Protein AF-A0A3M6T7X0-F1 (afdb_monomer)

Sequence (70 aa):
MAYAARSYILNKKRQEQAGNQRCQKCLQVGHWTYECNNKRKYLQRDSRTVVMKKKIKLASSSRDNNDSSK

Solvent-accessible surface area (backbone atoms only — not comparable to full-atom values): 4254 Å² total; per-residue (Å²): 115,70,66,61,58,52,52,50,54,55,51,52,53,51,52,59,54,22,50,75,34,64,15,86,49,57,70,46,62,57,41,52,66,89,75,58,82,64,70,71,59,85,72,90,74,79,50,74,65,57,53,50,53,52,53,52,51,53,58,52,53,62,51,58,63,60,59,72,76,109

Foldseek 3Di:
DVVVVVVVVVVVVVQVVQQPDQAQQDRDGRHHVVPDPDHGDDDDDDDPVRVVVVVVVVVVVVVVVVVVVD

Mean predicted aligned error: 10.44 Å

pLDDT: mean 83.62, std 11.43, range [53.84, 95.62]

Secondary structure (DSSP, 8-state):
-HHHHHHHHHHHHHHHHHHHPBPTTT--BSS-TTT--SPP-PPPPPPHHHHHHHHHHHHHHHHHHHHTT-

InterPro domains:
  IPR036875 Zinc finger, CCHC-type superfamily [SSF57756] (6-44)
  IPR039715 Zinc finger CCHC domain-containing protein 10 [PTHR13491] (21-62)

Structure (mmCIF, N/CA/C/O backbone):
data_AF-A0A3M6T7X0-F1
#
_entry.id   AF-A0A3M6T7X0-F1
#
loop_
_atom_site.group_PDB
_atom_site.id
_atom_site.type_symbol
_atom_site.label_atom_id
_atom_site.label_alt_id
_atom_site.label_comp_id
_atom_site.label_asym_id
_atom_site.label_entity_id
_atom_site.label_seq_id
_atom_site.pdbx_PDB_ins_code
_atom_site.Cartn_x
_atom_site.Cartn_y
_atom_site.Cartn_z
_a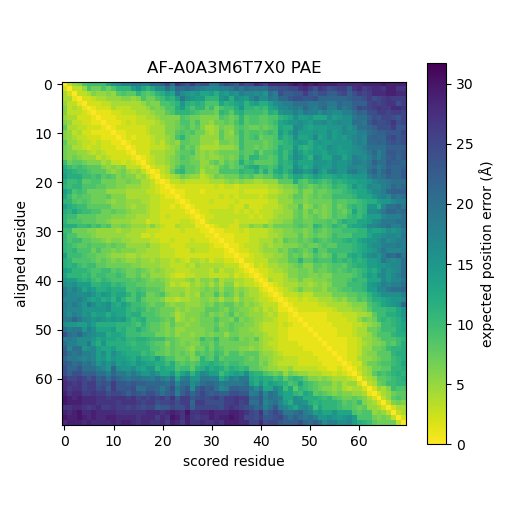tom_site.occupancy
_atom_site.B_iso_or_equiv
_atom_site.auth_seq_id
_atom_site.auth_comp_id
_atom_site.auth_asym_id
_atom_site.auth_atom_id
_atom_site.pdbx_PDB_model_num
ATOM 1 N N . MET A 1 1 ? 20.889 -16.986 -31.146 1.00 59.34 1 MET A N 1
ATOM 2 C CA . MET A 1 1 ? 19.411 -17.079 -31.246 1.00 59.34 1 MET A CA 1
ATOM 3 C C . MET A 1 1 ? 18.756 -17.750 -30.027 1.00 59.34 1 MET A C 1
ATOM 5 O O . MET A 1 1 ? 17.843 -17.161 -29.467 1.00 59.34 1 MET A O 1
ATOM 9 N N . ALA A 1 2 ? 19.227 -18.909 -29.539 1.00 68.31 2 ALA A N 1
ATOM 10 C CA . ALA A 1 2 ? 18.608 -19.622 -28.400 1.00 68.31 2 ALA A CA 1
ATOM 11 C C . ALA A 1 2 ? 18.559 -18.839 -27.063 1.00 68.31 2 ALA A C 1
ATOM 13 O O . ALA A 1 2 ? 17.612 -18.972 -26.289 1.00 68.31 2 ALA A O 1
ATOM 14 N N . TYR A 1 3 ? 19.553 -17.983 -26.799 1.00 74.19 3 TYR A N 1
ATOM 15 C CA . TYR A 1 3 ? 19.628 -17.188 -25.566 1.00 74.19 3 TYR A CA 1
ATOM 16 C C . TYR A 1 3 ? 18.517 -16.126 -25.458 1.00 74.19 3 TYR A C 1
ATOM 18 O O . TYR A 1 3 ? 17.969 -15.924 -24.377 1.00 74.19 3 TYR A O 1
ATOM 26 N N . ALA A 1 4 ? 18.133 -15.506 -26.581 1.00 82.69 4 ALA A N 1
ATOM 27 C CA . ALA A 1 4 ? 17.076 -14.492 -26.630 1.00 82.69 4 ALA A CA 1
ATOM 28 C C . ALA A 1 4 ? 15.681 -15.093 -26.381 1.00 82.69 4 ALA A C 1
ATOM 30 O O . ALA A 1 4 ? 14.865 -14.516 -25.668 1.00 82.69 4 ALA A O 1
ATOM 31 N N . ALA A 1 5 ? 15.427 -16.296 -26.905 1.00 85.88 5 ALA A N 1
ATOM 32 C CA . ALA A 1 5 ? 14.193 -17.026 -26.623 1.00 85.88 5 ALA A CA 1
ATOM 33 C C . ALA A 1 5 ? 14.103 -17.427 -25.138 1.00 85.88 5 ALA A C 1
ATOM 35 O O . ALA A 1 5 ? 13.060 -17.264 -24.503 1.00 85.88 5 ALA A O 1
ATOM 36 N N . ARG A 1 6 ? 15.215 -17.893 -24.550 1.00 85.50 6 ARG A N 1
ATOM 37 C CA . ARG A 1 6 ? 15.269 -18.266 -23.128 1.00 85.50 6 ARG A CA 1
ATOM 38 C C . ARG A 1 6 ? 15.046 -17.065 -22.206 1.00 85.50 6 ARG A C 1
ATOM 40 O O . ARG A 1 6 ? 14.280 -17.177 -21.251 1.00 85.50 6 ARG A O 1
ATOM 47 N N . SER A 1 7 ? 15.681 -15.925 -22.481 1.00 87.06 7 SER A N 1
ATOM 48 C CA . SER A 1 7 ? 15.506 -14.710 -21.675 1.00 87.06 7 SER A CA 1
ATOM 49 C C . SER A 1 7 ? 14.081 -14.157 -21.763 1.00 87.06 7 SER A C 1
ATOM 51 O O . SER A 1 7 ? 13.517 -13.769 -20.739 1.00 87.06 7 SER A O 1
ATOM 53 N N . TYR A 1 8 ? 13.456 -14.207 -22.942 1.00 89.00 8 TYR A N 1
ATOM 54 C CA . TYR A 1 8 ? 12.057 -13.823 -23.131 1.00 89.00 8 TYR A CA 1
ATOM 55 C C . TYR A 1 8 ? 11.095 -14.672 -22.282 1.00 89.00 8 TYR A C 1
ATOM 57 O O . TYR A 1 8 ? 10.254 -14.123 -21.571 1.00 89.00 8 TYR A O 1
ATOM 65 N N . ILE A 1 9 ? 11.263 -16.001 -22.270 1.00 90.62 9 ILE A N 1
ATOM 66 C CA . ILE A 1 9 ? 10.428 -16.913 -21.466 1.00 90.62 9 ILE A CA 1
ATOM 67 C C . ILE A 1 9 ? 10.579 -16.635 -19.963 1.00 90.62 9 ILE A C 1
ATOM 69 O O . ILE A 1 9 ? 9.586 -16.619 -19.234 1.00 90.62 9 ILE A O 1
ATOM 73 N N . LEU A 1 10 ? 11.805 -16.396 -19.486 1.00 87.38 10 LEU A N 1
ATOM 74 C CA . LEU A 1 10 ? 12.058 -16.074 -18.077 1.00 87.38 10 LEU A CA 1
ATOM 75 C C . LEU A 1 10 ? 11.409 -14.745 -17.666 1.00 87.38 10 LEU A C 1
ATOM 77 O O . LEU A 1 10 ? 10.821 -14.654 -16.588 1.00 87.38 10 LEU A O 1
ATOM 81 N N . ASN A 1 11 ? 11.476 -13.729 -18.529 1.00 86.12 11 ASN A N 1
ATOM 82 C CA . ASN A 1 11 ? 10.839 -12.438 -18.277 1.00 86.12 11 ASN A CA 1
ATOM 83 C C . ASN A 1 11 ? 9.309 -12.535 -18.304 1.00 86.12 11 ASN A C 1
ATOM 85 O O . ASN A 1 11 ? 8.662 -11.972 -17.424 1.00 86.12 11 ASN A O 1
ATOM 89 N N . LYS A 1 12 ? 8.731 -13.306 -19.233 1.00 85.31 12 LYS A N 1
ATOM 90 C CA . LYS A 1 12 ? 7.284 -13.554 -19.286 1.00 85.31 12 LYS A CA 1
ATOM 91 C C . LYS A 1 12 ? 6.776 -14.227 -18.008 1.00 85.31 12 LYS A C 1
ATOM 93 O O . LYS A 1 12 ? 5.835 -13.734 -17.395 1.00 85.31 12 LYS A O 1
ATOM 98 N N . LYS A 1 13 ? 7.464 -15.272 -17.531 1.00 84.19 13 LYS A N 1
ATOM 99 C CA . LYS A 1 13 ? 7.135 -15.926 -16.251 1.00 84.19 13 LYS A CA 1
ATOM 100 C C . LYS A 1 13 ? 7.219 -14.963 -15.064 1.00 84.19 13 LYS A C 1
ATOM 102 O O . LYS A 1 13 ? 6.369 -15.002 -14.182 1.00 84.19 13 LYS A O 1
ATOM 107 N N . ARG A 1 14 ? 8.223 -14.078 -15.036 1.00 82.31 14 ARG A N 1
ATOM 108 C CA . ARG A 1 14 ? 8.355 -13.054 -13.985 1.00 82.31 14 ARG A CA 1
ATOM 109 C C . ARG A 1 14 ? 7.195 -12.057 -14.010 1.00 82.31 14 ARG A C 1
ATOM 111 O O . ARG A 1 14 ? 6.709 -11.683 -12.947 1.00 82.31 14 ARG A O 1
ATOM 118 N N . GLN A 1 15 ? 6.758 -11.633 -15.196 1.00 79.38 15 GLN A N 1
ATOM 119 C CA . GLN A 1 15 ? 5.612 -10.733 -15.360 1.00 79.38 15 GLN A CA 1
ATOM 120 C C . GLN A 1 15 ? 4.301 -11.401 -14.923 1.00 79.38 15 GLN A C 1
ATOM 122 O O . GLN A 1 15 ? 3.535 -10.800 -14.174 1.00 79.38 15 GLN A O 1
ATOM 127 N N . GLU A 1 16 ? 4.080 -12.662 -15.303 1.00 79.88 16 GLU A N 1
ATOM 128 C CA . GLU A 1 16 ? 2.935 -13.462 -14.843 1.00 79.88 16 GLU A CA 1
ATOM 129 C C . GLU A 1 16 ? 2.928 -13.604 -13.311 1.00 79.88 16 GLU A C 1
ATOM 131 O O . GLU A 1 16 ? 1.898 -13.410 -12.665 1.00 79.88 16 GLU A O 1
ATOM 136 N N . GLN A 1 17 ? 4.092 -13.861 -12.705 1.00 77.81 17 GLN A N 1
ATOM 137 C CA . GLN A 1 17 ? 4.235 -13.907 -11.249 1.00 77.81 17 GLN A CA 1
ATOM 138 C C . GLN A 1 17 ? 3.956 -12.547 -10.594 1.00 77.81 17 GLN A C 1
ATOM 140 O O . GLN A 1 17 ? 3.253 -12.502 -9.589 1.00 77.81 17 GLN A O 1
ATOM 145 N N . ALA A 1 18 ? 4.442 -11.438 -11.160 1.00 78.31 18 ALA A N 1
ATOM 146 C CA . ALA A 1 18 ? 4.188 -10.090 -10.644 1.00 78.31 18 ALA A CA 1
ATOM 147 C C . ALA A 1 18 ? 2.698 -9.696 -10.696 1.00 78.31 18 ALA A C 1
ATOM 149 O O . ALA A 1 18 ? 2.222 -8.975 -9.818 1.00 78.31 18 ALA A O 1
ATOM 150 N N . GLY A 1 19 ? 1.953 -10.200 -11.687 1.00 77.94 19 GLY A N 1
ATOM 151 C CA . GLY A 1 19 ? 0.512 -9.978 -11.843 1.00 77.94 19 GLY A CA 1
ATOM 152 C C . GLY A 1 19 ? -0.327 -10.455 -10.654 1.00 77.94 19 GLY A C 1
ATOM 153 O O . GLY A 1 19 ? -1.286 -9.787 -10.276 1.00 77.94 19 GLY A O 1
ATOM 154 N N . ASN A 1 20 ? 0.066 -11.560 -10.014 1.00 81.56 20 ASN A N 1
ATOM 155 C CA . ASN A 1 20 ? -0.668 -12.133 -8.879 1.00 81.56 20 ASN A CA 1
ATOM 156 C C . ASN A 1 20 ? -0.218 -11.594 -7.513 1.00 81.56 20 ASN A C 1
ATOM 158 O O . ASN A 1 20 ? -0.940 -11.745 -6.525 1.00 81.56 20 ASN A O 1
ATOM 162 N N . GLN A 1 21 ? 0.961 -10.974 -7.428 1.00 85.12 21 GLN A N 1
ATOM 163 C CA . GLN A 1 21 ? 1.508 -10.526 -6.151 1.00 85.12 21 GLN A CA 1
ATOM 164 C C . GLN A 1 21 ? 0.957 -9.164 -5.740 1.00 85.12 21 GLN A C 1
ATOM 166 O O . GLN A 1 21 ? 0.953 -8.206 -6.510 1.00 85.12 21 GLN A O 1
ATOM 171 N N . ARG A 1 22 ? 0.518 -9.067 -4.481 1.00 89.00 22 ARG A N 1
ATOM 172 C CA . ARG A 1 22 ? 0.086 -7.805 -3.868 1.00 89.00 22 ARG A CA 1
ATOM 173 C C . ARG A 1 22 ? 1.282 -7.095 -3.248 1.00 89.00 22 ARG A C 1
ATOM 175 O O . ARG A 1 22 ? 1.920 -7.614 -2.334 1.00 89.00 22 ARG A O 1
ATOM 182 N N . CYS A 1 23 ? 1.557 -5.875 -3.693 1.00 91.56 23 CYS A N 1
ATOM 183 C CA . CYS A 1 23 ? 2.622 -5.058 -3.133 1.00 91.56 23 CYS A CA 1
ATOM 184 C C . CYS A 1 23 ? 2.304 -4.651 -1.685 1.00 91.56 23 CYS A C 1
ATOM 186 O O . CYS A 1 23 ? 1.280 -4.034 -1.406 1.00 91.56 23 CYS A O 1
ATOM 188 N N . GLN A 1 24 ? 3.214 -4.914 -0.748 1.00 89.62 24 GLN A N 1
ATOM 189 C CA . GLN A 1 24 ? 3.024 -4.589 0.670 1.00 89.62 24 GLN A CA 1
ATOM 190 C C . GLN A 1 24 ? 3.045 -3.080 0.986 1.00 89.62 24 GLN A C 1
ATOM 192 O O . GLN A 1 24 ? 2.568 -2.673 2.043 1.00 89.62 24 GLN A O 1
ATOM 197 N N . LYS A 1 25 ? 3.574 -2.238 0.086 1.00 91.75 25 LYS A N 1
ATOM 198 C CA . LYS A 1 25 ? 3.628 -0.776 0.274 1.00 91.75 25 LYS A CA 1
ATOM 199 C C . LYS A 1 25 ? 2.316 -0.092 -0.127 1.00 91.75 25 LYS A C 1
ATOM 201 O O . LYS A 1 25 ? 1.801 0.732 0.625 1.00 91.75 25 LYS A O 1
ATOM 206 N N . CYS A 1 26 ? 1.791 -0.412 -1.310 1.00 91.00 26 CYS A N 1
ATOM 207 C CA . CYS A 1 26 ? 0.626 0.263 -1.899 1.00 91.00 26 CYS A CA 1
ATOM 208 C C . CYS A 1 26 ? -0.637 -0.615 -1.974 1.00 91.00 26 CYS A C 1
ATOM 210 O O . CYS A 1 26 ? -1.717 -0.095 -2.246 1.00 91.00 26 CYS A O 1
ATOM 212 N N . LEU A 1 27 ? -0.524 -1.920 -1.693 1.00 89.12 27 LEU A N 1
ATOM 213 C CA . LEU A 1 27 ? -1.598 -2.924 -1.730 1.00 89.12 27 LEU A CA 1
ATOM 214 C C . LEU A 1 27 ? -2.222 -3.164 -3.117 1.00 89.12 27 LEU A C 1
ATOM 216 O O . LEU A 1 27 ? -3.270 -3.800 -3.209 1.00 89.12 27 LEU A O 1
ATOM 220 N N . GLN A 1 28 ? -1.581 -2.696 -4.191 1.00 89.12 28 GLN A N 1
ATOM 221 C CA . GLN A 1 28 ? -1.967 -2.987 -5.575 1.00 89.12 28 GLN A CA 1
ATOM 222 C C . GLN A 1 28 ? -1.253 -4.240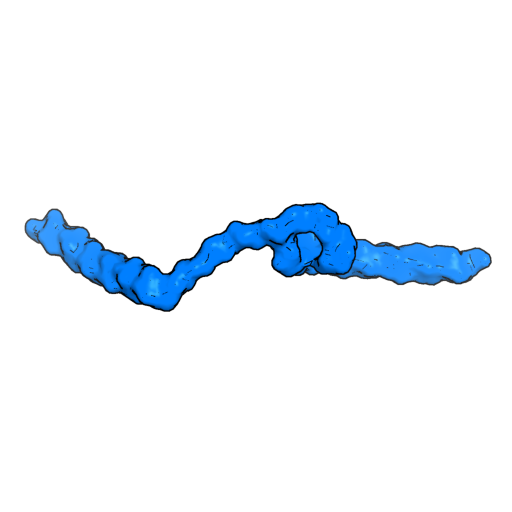 -6.097 1.00 89.12 28 GLN A C 1
ATOM 224 O O . GLN A 1 28 ? -0.216 -4.642 -5.565 1.00 89.12 28 GLN A O 1
ATOM 229 N N . VAL A 1 29 ? -1.824 -4.852 -7.132 1.00 89.81 29 VAL A N 1
ATOM 230 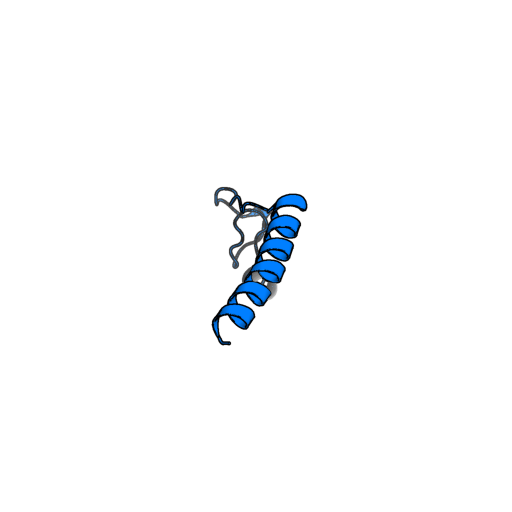C CA . VAL A 1 29 ? -1.236 -5.987 -7.857 1.00 89.81 29 VAL A CA 1
ATOM 231 C C . VAL A 1 29 ? -0.478 -5.511 -9.097 1.00 89.81 29 VAL A C 1
ATOM 233 O O . VAL A 1 29 ? -0.688 -4.385 -9.550 1.00 89.81 29 VAL A O 1
ATOM 236 N N . GLY A 1 30 ? 0.396 -6.355 -9.646 1.00 89.00 30 GLY A N 1
ATOM 237 C CA . GLY A 1 30 ? 1.066 -6.096 -10.925 1.00 89.00 30 GLY A CA 1
ATOM 238 C C . GLY A 1 30 ? 2.517 -5.627 -10.830 1.00 89.00 30 GLY A C 1
ATOM 239 O O . GLY A 1 30 ? 3.115 -5.335 -11.860 1.00 89.00 30 GLY A O 1
ATOM 240 N N . HIS A 1 31 ? 3.096 -5.552 -9.630 1.00 89.31 31 HIS A N 1
ATOM 241 C CA . HIS A 1 31 ? 4.513 -5.230 -9.447 1.00 89.31 31 HIS A CA 1
ATOM 242 C C . HIS A 1 31 ? 5.065 -5.814 -8.147 1.00 89.31 31 HIS A C 1
ATOM 244 O O . HIS A 1 31 ? 4.338 -6.068 -7.182 1.00 89.31 31 HIS A O 1
ATOM 250 N N . TRP A 1 32 ? 6.385 -5.975 -8.099 1.00 88.75 32 TRP A N 1
ATOM 251 C CA . TRP A 1 32 ? 7.082 -6.388 -6.888 1.00 88.75 32 TRP A CA 1
ATOM 252 C C . TRP A 1 32 ? 7.290 -5.218 -5.923 1.00 88.75 32 TRP A C 1
ATOM 254 O O . TRP A 1 32 ? 7.375 -4.054 -6.312 1.00 88.75 32 TRP A O 1
ATOM 264 N N . THR A 1 33 ? 7.433 -5.512 -4.630 1.00 88.44 33 THR A N 1
ATOM 265 C CA . THR A 1 33 ? 7.583 -4.489 -3.577 1.00 88.44 33 THR A CA 1
ATOM 266 C C . THR A 1 33 ? 8.800 -3.577 -3.759 1.00 88.44 33 THR A C 1
ATOM 268 O O . THR A 1 33 ? 8.775 -2.428 -3.297 1.00 88.44 33 THR A O 1
ATOM 271 N N . TYR A 1 34 ? 9.849 -4.063 -4.428 1.00 89.88 34 TYR A N 1
ATOM 272 C CA . TYR A 1 34 ?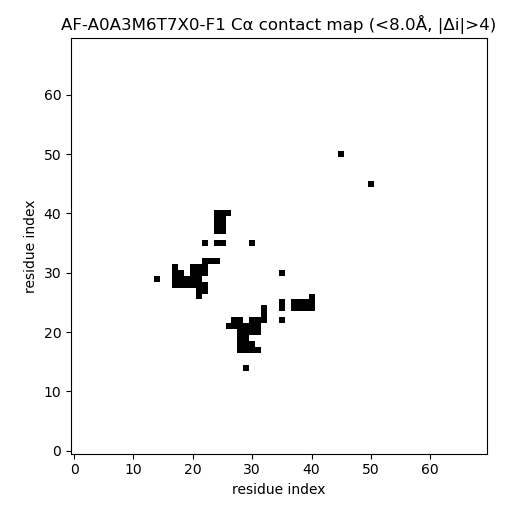 11.063 -3.300 -4.721 1.00 89.88 34 TYR A CA 1
ATOM 273 C C . TYR A 1 34 ? 10.883 -2.301 -5.881 1.00 89.88 34 TYR A C 1
ATOM 275 O O . TYR A 1 34 ? 11.507 -1.249 -5.847 1.00 89.88 34 TYR A O 1
ATOM 283 N N . GLU A 1 35 ? 9.971 -2.555 -6.828 1.00 90.12 35 GLU A N 1
ATOM 284 C CA . GLU A 1 35 ? 9.671 -1.678 -7.985 1.00 90.12 35 GLU A CA 1
ATOM 285 C C . GLU A 1 35 ? 8.574 -0.644 -7.673 1.00 90.12 35 GLU A C 1
ATOM 287 O O . GLU A 1 35 ? 8.219 0.192 -8.500 1.00 90.12 35 GLU A O 1
ATOM 292 N N . CYS A 1 36 ? 7.989 -0.708 -6.475 1.00 92.06 36 CYS A N 1
ATOM 293 C CA . CYS A 1 36 ? 6.876 0.149 -6.091 1.00 92.06 36 CYS A CA 1
ATOM 294 C C . CYS A 1 36 ? 7.314 1.608 -5.890 1.00 92.06 36 CYS A C 1
ATOM 296 O O . CYS A 1 36 ? 7.920 1.939 -4.866 1.00 92.06 36 CYS A O 1
ATOM 298 N N . ASN A 1 37 ? 6.870 2.475 -6.802 1.00 91.94 37 ASN A N 1
ATOM 299 C CA . ASN A 1 37 ? 7.033 3.933 -6.737 1.00 91.94 37 ASN A CA 1
ATOM 300 C C . ASN A 1 37 ? 5.867 4.651 -6.030 1.00 91.94 37 ASN A C 1
ATOM 302 O O . ASN A 1 37 ? 5.948 5.842 -5.732 1.00 91.94 37 ASN A O 1
ATOM 306 N N . ASN A 1 38 ? 4.776 3.939 -5.734 1.00 89.19 38 ASN A N 1
ATOM 307 C CA . ASN A 1 38 ? 3.610 4.524 -5.076 1.00 89.19 38 ASN A CA 1
ATOM 308 C C . ASN A 1 38 ? 3.893 4.842 -3.600 1.00 89.19 38 ASN A C 1
ATOM 310 O O . ASN A 1 38 ? 4.611 4.117 -2.903 1.00 89.19 38 ASN A O 1
ATOM 314 N N . LYS A 1 39 ? 3.263 5.912 -3.096 1.00 89.50 39 LYS A N 1
ATOM 315 C CA . LYS A 1 39 ? 3.295 6.266 -1.670 1.00 89.50 39 LYS A CA 1
ATOM 316 C C . LYS A 1 39 ? 2.698 5.128 -0.830 1.00 89.50 39 LYS A C 1
ATOM 318 O O . LYS A 1 39 ? 1.774 4.438 -1.265 1.00 89.50 39 LYS A O 1
ATOM 323 N N . ARG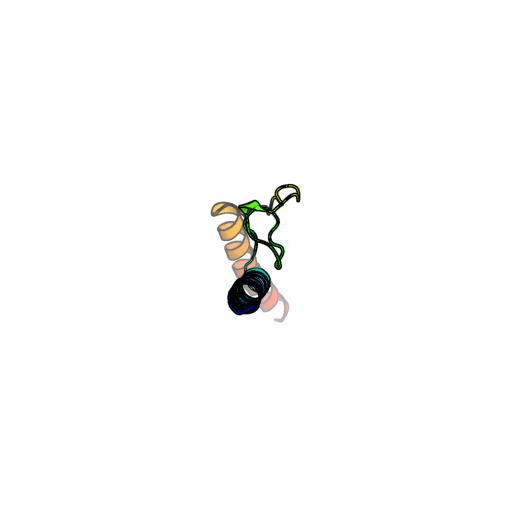 A 1 40 ? 3.219 4.936 0.388 1.00 89.44 40 ARG A N 1
ATOM 324 C CA . ARG A 1 40 ? 2.711 3.910 1.314 1.00 89.44 40 ARG A CA 1
ATOM 325 C C . ARG A 1 40 ? 1.254 4.205 1.663 1.00 89.44 40 ARG A C 1
ATOM 327 O O . ARG A 1 40 ? 0.952 5.280 2.178 1.00 89.44 40 ARG A O 1
ATOM 334 N N . LYS A 1 41 ? 0.363 3.247 1.411 1.00 89.69 41 LYS A N 1
ATOM 335 C CA . LYS A 1 41 ? -1.046 3.361 1.795 1.00 89.69 41 LYS A CA 1
ATOM 336 C C . LYS A 1 41 ? -1.174 3.031 3.277 1.00 89.69 41 LYS A C 1
ATOM 338 O O . LYS A 1 41 ? -0.949 1.890 3.674 1.00 89.69 41 LYS A O 1
ATOM 343 N N . TYR A 1 42 ? -1.547 4.011 4.094 1.00 87.50 42 TYR A N 1
ATOM 344 C CA . TYR A 1 42 ? -1.918 3.736 5.477 1.00 87.50 42 TYR A CA 1
ATOM 345 C C . TYR A 1 42 ? -3.348 3.194 5.515 1.00 87.50 42 TYR A C 1
ATOM 347 O O . TYR A 1 42 ? -4.290 3.868 5.102 1.00 87.50 42 TYR A O 1
ATOM 355 N N . LEU A 1 43 ? -3.501 1.960 5.989 1.00 86.25 43 LEU A N 1
ATOM 356 C CA . LEU A 1 43 ? -4.795 1.401 6.353 1.00 86.25 43 LEU A CA 1
ATOM 357 C C . LEU A 1 43 ? -4.889 1.447 7.874 1.00 86.25 43 LEU A C 1
ATOM 359 O O . LEU A 1 43 ? -4.082 0.807 8.555 1.00 86.25 43 LEU A O 1
ATOM 363 N N . GLN A 1 44 ? -5.849 2.204 8.401 1.00 89.19 44 GLN A N 1
ATOM 364 C CA . GLN A 1 44 ? -6.052 2.261 9.841 1.00 89.19 44 GLN A CA 1
ATOM 365 C C . GLN A 1 44 ? -6.470 0.875 10.342 1.00 89.19 44 GLN A C 1
ATOM 367 O O . GLN A 1 44 ? -7.383 0.245 9.809 1.00 89.19 44 GLN A O 1
ATOM 372 N N . ARG A 1 45 ? -5.734 0.378 11.337 1.00 86.81 45 ARG A N 1
ATOM 373 C CA . ARG A 1 45 ? -6.044 -0.868 12.035 1.00 86.81 45 ARG A CA 1
ATOM 374 C C . ARG A 1 45 ? -6.705 -0.519 13.351 1.00 86.81 45 ARG A C 1
ATOM 376 O O . ARG A 1 45 ? -6.137 0.244 14.135 1.00 86.81 45 ARG A O 1
ATOM 383 N N . ASP A 1 46 ? -7.889 -1.063 13.584 1.00 92.06 46 ASP A N 1
ATOM 384 C CA . ASP A 1 46 ? -8.586 -0.864 14.848 1.00 92.06 46 ASP A CA 1
ATOM 385 C C . ASP A 1 46 ? -7.804 -1.504 15.987 1.00 92.06 46 ASP A C 1
ATOM 387 O O . ASP A 1 46 ? -7.304 -2.628 15.879 1.00 92.06 46 ASP A O 1
ATOM 391 N N . SER A 1 47 ? -7.701 -0.786 17.103 1.00 94.25 47 SER A N 1
ATOM 392 C CA . SER A 1 47 ? -7.133 -1.361 18.312 1.00 94.25 47 SER A CA 1
ATOM 393 C C . SER A 1 47 ? -8.041 -2.479 18.828 1.00 94.25 47 SER A C 1
ATOM 395 O O . SER A 1 47 ? -9.261 -2.478 18.631 1.00 94.25 47 SER A O 1
ATOM 397 N N . ARG A 1 48 ? -7.458 -3.437 19.556 1.00 93.94 48 ARG A N 1
ATOM 398 C CA . ARG A 1 48 ? -8.220 -4.546 20.150 1.00 93.94 48 ARG A CA 1
ATOM 399 C C . ARG A 1 48 ? -9.393 -4.042 21.001 1.00 93.94 48 ARG A C 1
ATOM 401 O O . ARG A 1 48 ? -10.457 -4.654 20.988 1.00 93.94 48 ARG A O 1
ATOM 408 N N . THR A 1 49 ? -9.229 -2.920 21.703 1.00 95.62 49 THR A N 1
ATOM 409 C CA . THR A 1 49 ? -10.286 -2.308 22.524 1.00 95.62 49 THR A CA 1
ATOM 410 C C . THR A 1 49 ? -11.427 -1.739 21.683 1.00 95.62 49 THR A C 1
ATOM 412 O O . THR A 1 49 ? -12.587 -1.949 22.034 1.00 95.62 49 THR A O 1
ATOM 415 N N . VAL A 1 50 ? -11.131 -1.101 20.545 1.00 94.31 50 VAL A N 1
ATOM 416 C CA . VAL A 1 50 ? -12.146 -0.630 19.585 1.00 94.31 50 VAL A CA 1
ATOM 417 C C . VAL A 1 50 ? -12.940 -1.810 19.024 1.00 94.31 50 VAL A C 1
ATOM 419 O O . VAL A 1 50 ? -14.172 -1.781 19.019 1.00 94.31 50 VAL A O 1
ATOM 422 N N . VAL A 1 51 ? -12.254 -2.898 18.657 1.00 95.00 51 VAL A N 1
ATOM 423 C CA . VAL A 1 51 ? -12.903 -4.129 18.181 1.00 95.00 51 VAL A CA 1
ATOM 424 C C . VAL A 1 51 ? -13.807 -4.737 19.259 1.00 95.00 51 VAL A C 1
ATOM 426 O O . VAL A 1 51 ? -14.949 -5.093 18.969 1.00 95.00 51 VAL A O 1
ATOM 429 N N . MET A 1 52 ? -13.338 -4.839 20.507 1.00 95.44 52 MET A N 1
ATOM 430 C CA . MET A 1 52 ? -14.147 -5.363 21.617 1.00 95.44 52 MET A CA 1
ATOM 431 C C . MET A 1 52 ? -15.382 -4.497 21.884 1.00 95.44 52 MET A C 1
ATOM 433 O O . MET A 1 52 ? -16.482 -5.033 22.001 1.00 95.44 52 MET A O 1
ATOM 437 N N . LYS A 1 53 ? -15.234 -3.166 21.903 1.00 95.12 53 LYS A N 1
ATOM 438 C CA . LYS A 1 53 ? -16.358 -2.234 22.090 1.00 95.12 53 LYS A CA 1
ATOM 439 C C . LYS A 1 53 ? -17.406 -2.386 20.983 1.00 95.12 53 LYS A C 1
ATOM 441 O O . LYS A 1 53 ? -18.598 -2.425 21.279 1.00 95.12 53 LYS A O 1
ATOM 446 N N . LYS A 1 54 ? -16.978 -2.542 19.725 1.00 93.25 54 LYS A N 1
ATOM 447 C CA . LYS A 1 54 ? -17.881 -2.810 18.594 1.00 93.25 54 LYS A CA 1
ATOM 448 C C . LYS A 1 54 ? -18.649 -4.123 18.777 1.00 93.25 54 LYS A C 1
ATOM 450 O O . LYS A 1 54 ? -19.857 -4.1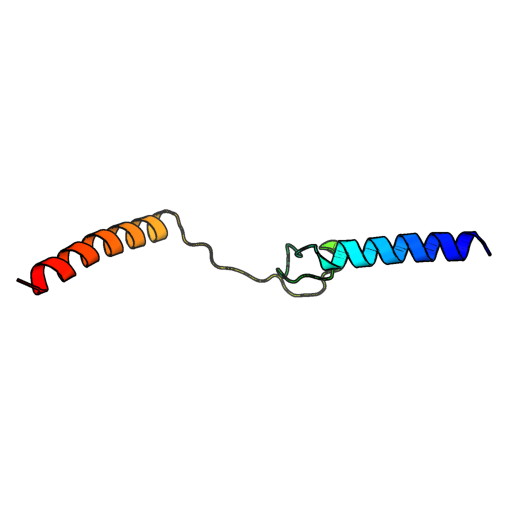37 18.572 1.00 93.25 54 LYS A O 1
ATOM 455 N N . LYS A 1 55 ? -17.982 -5.200 19.211 1.00 94.50 55 LYS A N 1
ATOM 456 C CA . LYS A 1 55 ? -18.625 -6.500 19.486 1.00 94.50 55 LYS A CA 1
ATOM 457 C C . LYS A 1 55 ? -19.669 -6.416 20.602 1.00 94.50 55 LYS A C 1
ATOM 459 O O . LYS A 1 55 ? -20.764 -6.939 20.434 1.00 94.50 55 LYS A O 1
ATOM 464 N N . ILE A 1 56 ? -19.352 -5.731 21.704 1.00 94.31 56 ILE A N 1
ATOM 465 C CA . ILE A 1 56 ? -20.289 -5.533 22.822 1.00 94.31 56 ILE A CA 1
ATOM 466 C C . ILE A 1 56 ? -21.510 -4.732 22.358 1.00 94.31 56 ILE A C 1
ATOM 468 O O . ILE A 1 56 ? -22.632 -5.148 22.624 1.00 94.31 56 ILE A O 1
ATOM 472 N N . LYS A 1 57 ? -21.304 -3.639 21.607 1.00 92.88 57 LYS A N 1
ATOM 473 C CA . LYS A 1 57 ? -22.401 -2.818 21.070 1.00 92.88 57 LYS A CA 1
ATOM 474 C C . LYS A 1 57 ? -23.320 -3.610 20.138 1.00 92.88 57 LYS A C 1
ATOM 476 O O . LYS A 1 57 ? -24.528 -3.452 20.217 1.00 92.88 57 LYS A O 1
ATOM 481 N N . LEU A 1 58 ? -22.758 -4.461 19.276 1.00 91.38 58 LEU A N 1
ATOM 482 C CA . LEU A 1 58 ? -23.544 -5.333 18.394 1.00 91.38 58 LEU A CA 1
ATOM 483 C C . LEU A 1 58 ? -24.394 -6.331 19.197 1.00 91.38 58 LEU A C 1
ATOM 485 O O . LEU A 1 58 ? -25.566 -6.533 18.883 1.00 91.38 58 LEU A O 1
ATOM 489 N N . ALA A 1 59 ? -23.820 -6.915 20.254 1.00 89.19 59 ALA A N 1
ATOM 490 C CA . ALA A 1 59 ? -24.532 -7.833 21.137 1.00 89.19 59 ALA A CA 1
ATOM 491 C C . ALA A 1 59 ? -25.646 -7.133 21.938 1.00 89.19 59 ALA A C 1
ATOM 493 O O . ALA A 1 59 ? -26.733 -7.693 22.065 1.00 89.19 59 ALA A O 1
ATOM 494 N N . SER A 1 60 ? -25.424 -5.910 22.435 1.00 81.56 60 SER A N 1
ATOM 495 C CA . SER A 1 60 ? -26.469 -5.148 23.134 1.00 81.56 60 SER A CA 1
ATOM 496 C C . SER A 1 60 ? -27.581 -4.711 22.181 1.00 81.56 60 SER A C 1
ATOM 498 O O . SER A 1 60 ? -28.740 -5.005 22.441 1.00 81.56 60 SER A O 1
ATOM 500 N N . SER A 1 61 ? -27.244 -4.147 21.015 1.00 73.75 61 SER A N 1
ATOM 501 C CA . SER A 1 61 ? -28.254 -3.693 20.050 1.00 73.75 61 SER A CA 1
ATOM 502 C C . SER A 1 61 ? -29.134 -4.829 19.524 1.00 73.75 61 SER A C 1
ATOM 504 O O . SER A 1 61 ? -30.300 -4.614 19.217 1.00 73.75 61 SER A O 1
ATOM 506 N N . SER A 1 62 ? -28.611 -6.056 19.415 1.00 64.69 62 SER A N 1
ATOM 507 C CA . SER A 1 62 ? -29.427 -7.217 19.018 1.00 64.69 62 SER A CA 1
ATOM 508 C C . SER A 1 62 ? -30.499 -7.606 20.049 1.00 64.69 62 SER A C 1
ATOM 510 O O . SER A 1 62 ? -31.493 -8.235 19.686 1.00 64.69 62 SER A O 1
ATOM 512 N N . ARG A 1 63 ? -30.324 -7.211 21.318 1.00 62.66 63 ARG A N 1
ATOM 513 C CA . ARG A 1 63 ? -31.308 -7.417 22.390 1.00 62.66 63 ARG A CA 1
ATOM 514 C C . ARG A 1 63 ? -32.389 -6.341 22.357 1.00 62.66 63 ARG A C 1
ATOM 516 O O . ARG A 1 63 ? -33.563 -6.685 22.387 1.00 62.66 63 ARG A O 1
ATOM 523 N N . ASP A 1 64 ? -31.997 -5.083 22.167 1.00 59.19 64 ASP A N 1
ATOM 524 C CA . ASP A 1 64 ? -32.928 -3.944 22.131 1.00 59.19 64 ASP A CA 1
ATOM 525 C C . ASP A 1 64 ? -33.934 -4.044 20.960 1.00 59.19 64 ASP A C 1
ATOM 527 O O . ASP A 1 64 ? -35.110 -3.712 21.099 1.00 59.19 64 ASP A O 1
ATOM 531 N N . ASN A 1 65 ? -33.502 -4.581 19.809 1.00 59.56 65 ASN A N 1
ATOM 532 C CA . ASN A 1 65 ? -34.382 -4.795 18.650 1.00 59.56 65 ASN A CA 1
ATOM 533 C C . ASN A 1 65 ? -35.401 -5.938 18.842 1.00 59.56 65 ASN A C 1
ATOM 535 O O . ASN A 1 65 ? -36.434 -5.933 18.181 1.00 59.56 65 ASN A O 1
ATOM 539 N N . ASN A 1 66 ? -35.131 -6.915 19.716 1.00 59.81 66 ASN A N 1
ATOM 540 C CA . ASN A 1 66 ? -36.081 -8.000 20.010 1.00 59.81 66 ASN A CA 1
ATOM 541 C C . ASN A 1 66 ? -37.141 -7.588 21.042 1.00 59.81 66 ASN A C 1
ATOM 543 O O . ASN A 1 66 ? -38.251 -8.107 21.004 1.00 59.81 66 ASN A O 1
ATOM 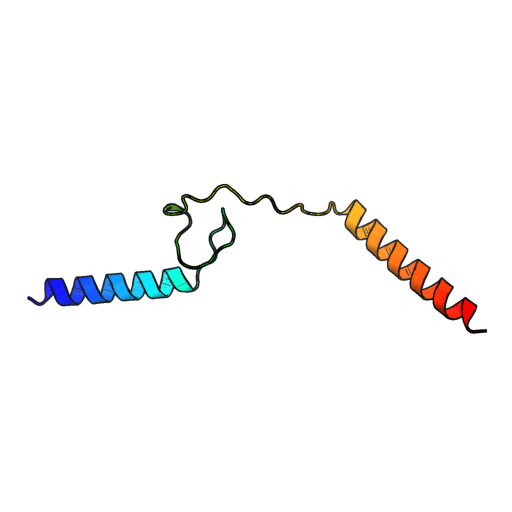547 N N . ASP A 1 67 ? -36.815 -6.656 21.940 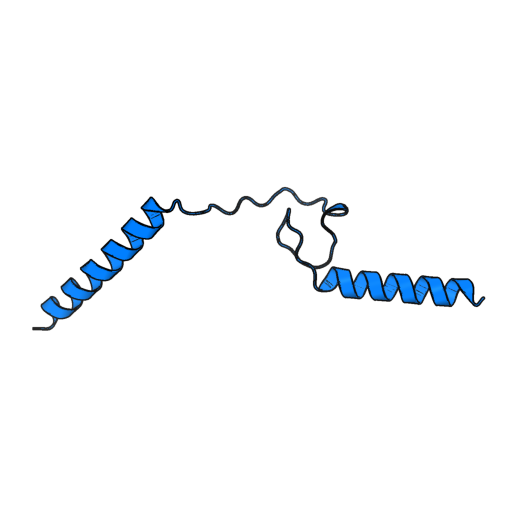1.00 56.00 67 ASP A N 1
ATOM 548 C CA . ASP A 1 67 ? -37.741 -6.141 22.960 1.00 56.00 67 ASP A CA 1
ATOM 549 C C . ASP A 1 67 ? -38.778 -5.170 22.365 1.00 56.00 67 ASP A C 1
ATOM 551 O O . ASP A 1 67 ? -39.920 -5.116 22.799 1.00 56.00 67 ASP A O 1
ATOM 555 N N . SER A 1 68 ? -38.417 -4.475 21.280 1.00 58.25 68 SER A N 1
ATOM 556 C CA . SER A 1 68 ? -39.290 -3.507 20.594 1.00 58.25 68 SER A CA 1
ATOM 557 C C . SER A 1 68 ? -40.352 -4.141 19.674 1.00 58.25 68 SER A C 1
ATOM 559 O O . SER A 1 68 ? -41.134 -3.419 19.061 1.00 58.25 68 SER A O 1
ATOM 561 N N . SER A 1 69 ? -40.364 -5.473 19.529 1.00 57.06 69 SER A N 1
ATOM 562 C CA . SER A 1 69 ? -41.351 -6.221 18.728 1.00 57.06 69 SER A CA 1
ATOM 563 C C . SER A 1 69 ? -42.404 -6.936 19.591 1.00 57.06 69 SER A C 1
ATOM 565 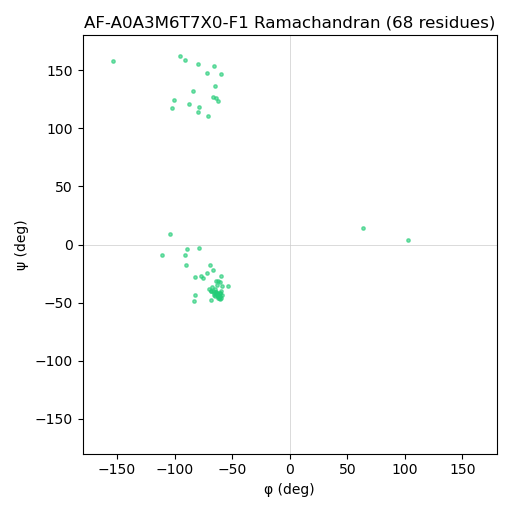O O . SER A 1 69 ? -43.154 -7.761 19.059 1.00 57.06 69 SER A O 1
ATOM 567 N N . LYS A 1 70 ? -42.443 -6.664 20.900 1.00 53.84 70 LYS A N 1
ATOM 568 C CA . LYS A 1 70 ? -43.423 -7.225 21.832 1.00 53.84 70 LYS A CA 1
ATOM 569 C C . LYS A 1 70 ? -44.462 -6.197 22.258 1.00 53.84 70 LYS A C 1
ATOM 571 O O . LYS A 1 70 ? -44.079 -5.032 22.484 1.00 53.84 70 LYS A O 1
#

Radius of gyration: 24.31 Å; Cα contacts (8 Å, |Δi|>4): 41; chains: 1; bounding box: 63×26×54 Å

Nearest PDB structures (foldseek):
  1wwf-assembly1_A  TM=2.028E-01  e=8.743E+00  Moloney murine leukemia virus
  1wwd-assembly1_A  TM=1.890E-01  e=9.375E+00  Moloney murine leukemia virus

Organism: Pocillopora damicornis (NCBI:txid46731)